Protein AF-A0A067GBR5-F1 (afdb_monomer_lite)

InterPro domains:
  IPR001806 Small GTPase [PF00071] (1-76)
  IPR001806 Small GTPase [PS51421] (1-81)
  IPR027417 P-loop containing nucleoside triphosphate hydrolase [G3DSA:3.40.50.300] (1-81)
  IPR027417 P-loop containing nucleoside triphosphate hydrolase [SSF52540] (1-75)
  IPR050305 Small GTPase superfamily, Rab [PTHR47980] (1-79)

pLDDT: mean 85.99, std 14.59, range [41.09, 97.56]

Organism: Citrus sinensis (NCBI:txid2711)

Structure (mmCIF, N/CA/C/O backbone):
data_AF-A0A067GBR5-F1
#
_entry.id   AF-A0A067GBR5-F1
#
loop_
_atom_site.group_PDB
_atom_site.id
_atom_site.type_symbol
_atom_site.label_atom_id
_atom_site.label_alt_id
_atom_site.label_comp_id
_atom_site.label_asym_id
_atom_site.label_entity_id
_atom_site.label_seq_id
_atom_site.pdbx_PDB_ins_code
_atom_site.Cartn_x
_atom_site.Cartn_y
_atom_site.Cartn_z
_atom_site.occupancy
_atom_site.B_iso_or_equiv
_atom_site.auth_seq_id
_atom_site.auth_comp_id
_atom_site.auth_asym_id
_atom_site.auth_atom_id
_atom_site.pdbx_PDB_model_num
ATOM 1 N N . TY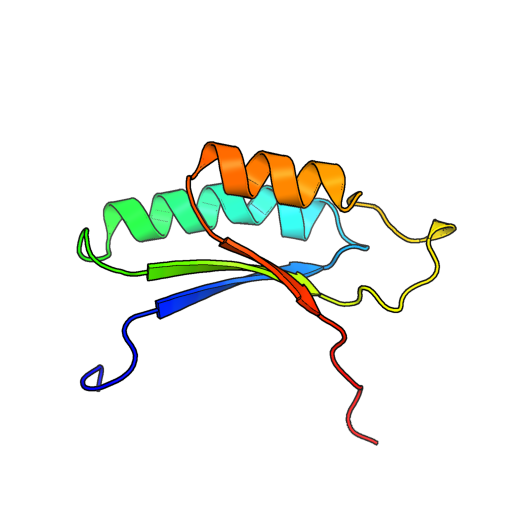R A 1 1 ? -27.273 -7.614 2.143 1.00 49.41 1 TYR A N 1
ATOM 2 C CA . TYR A 1 1 ? -26.391 -8.616 1.510 1.00 49.41 1 TYR A CA 1
ATOM 3 C C . TYR A 1 1 ? -24.961 -8.623 2.089 1.00 49.41 1 TYR A C 1
ATOM 5 O O . TYR A 1 1 ? -24.038 -9.033 1.407 1.00 49.41 1 TYR A O 1
ATOM 13 N N . TYR A 1 2 ? -24.767 -8.267 3.371 1.00 46.19 2 TYR A N 1
ATOM 14 C CA . TYR A 1 2 ? -23.444 -8.210 4.033 1.00 46.19 2 TYR A CA 1
ATOM 15 C C . TYR A 1 2 ? -23.338 -9.130 5.264 1.00 46.19 2 TYR A C 1
ATOM 17 O O . TYR A 1 2 ? -22.563 -8.880 6.181 1.00 46.19 2 TYR A O 1
ATOM 25 N N . ARG A 1 3 ? -24.135 -10.205 5.329 1.00 47.78 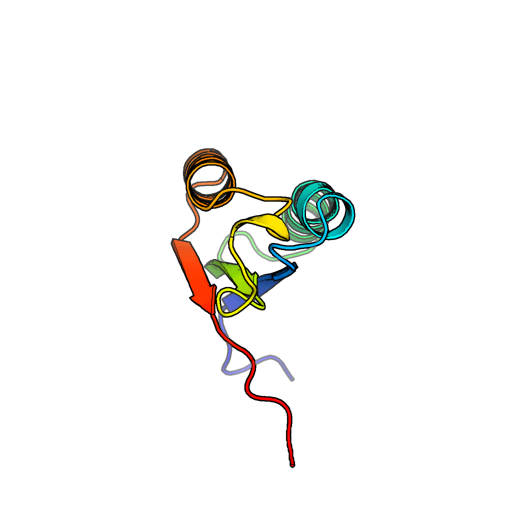3 ARG A N 1
ATOM 26 C CA . ARG A 1 3 ? -23.980 -11.224 6.378 1.00 47.78 3 ARG A CA 1
ATOM 27 C C . ARG A 1 3 ? -22.951 -12.253 5.913 1.00 47.78 3 ARG A C 1
ATOM 29 O O . ARG A 1 3 ? -23.329 -13.242 5.298 1.00 47.78 3 ARG A O 1
ATOM 36 N N . GLY A 1 4 ? -21.668 -11.993 6.173 1.00 54.09 4 GLY A N 1
ATOM 37 C CA . GLY A 1 4 ? -20.638 -13.039 6.114 1.00 54.09 4 GLY A CA 1
ATOM 38 C C . GLY A 1 4 ? -19.208 -12.595 5.802 1.00 54.09 4 GLY A C 1
ATOM 39 O O . GLY A 1 4 ? -18.281 -13.257 6.249 1.00 54.09 4 GLY A O 1
ATOM 40 N N . ALA A 1 5 ? -18.997 -11.481 5.096 1.00 55.16 5 ALA A N 1
ATOM 41 C CA . ALA A 1 5 ? -17.651 -10.985 4.794 1.00 55.16 5 ALA A CA 1
ATOM 42 C C . ALA A 1 5 ? -17.350 -9.711 5.603 1.00 55.16 5 ALA A C 1
ATOM 44 O O . ALA A 1 5 ? -17.943 -8.663 5.365 1.00 55.16 5 ALA A O 1
ATOM 45 N N . MET A 1 6 ? -16.440 -9.827 6.576 1.00 68.19 6 MET A N 1
ATOM 46 C CA . MET A 1 6 ? -16.061 -8.787 7.551 1.00 68.19 6 MET A CA 1
ATOM 47 C C . MET A 1 6 ? -14.770 -8.033 7.172 1.00 68.19 6 MET A C 1
ATOM 49 O O . MET A 1 6 ? -14.045 -7.573 8.058 1.00 68.19 6 MET A O 1
ATOM 53 N N . GLY A 1 7 ? -14.434 -7.952 5.880 1.00 76.06 7 GLY A N 1
ATOM 54 C CA . GLY A 1 7 ? -13.149 -7.412 5.435 1.00 76.06 7 GLY A CA 1
ATOM 55 C C . GLY A 1 7 ? -13.199 -6.672 4.101 1.00 76.06 7 GLY A C 1
ATOM 56 O O . GLY A 1 7 ? -13.923 -7.074 3.193 1.00 76.06 7 GLY A O 1
ATOM 57 N N . ILE A 1 8 ? -12.405 -5.606 3.993 1.00 88.25 8 ILE A N 1
ATOM 58 C CA . ILE A 1 8 ? -12.150 -4.841 2.769 1.00 88.25 8 ILE A CA 1
ATOM 59 C C . ILE A 1 8 ? -10.718 -5.116 2.307 1.00 88.25 8 ILE A C 1
ATOM 61 O O . ILE A 1 8 ? -9.768 -5.013 3.086 1.00 88.25 8 ILE A O 1
ATOM 65 N N . LEU A 1 9 ? -10.574 -5.431 1.023 1.00 91.38 9 LEU A N 1
ATOM 66 C CA . LEU A 1 9 ? -9.289 -5.541 0.341 1.00 91.38 9 LEU A CA 1
ATOM 67 C C . LEU A 1 9 ? -9.029 -4.249 -0.435 1.00 91.38 9 LEU A C 1
ATOM 69 O O . LEU A 1 9 ? -9.811 -3.865 -1.302 1.00 91.38 9 LEU A O 1
ATOM 73 N N . LEU A 1 10 ? -7.926 -3.588 -0.112 1.00 93.81 10 LEU A N 1
ATOM 74 C CA . LEU A 1 10 ? -7.418 -2.401 -0.784 1.00 93.81 10 LEU A CA 1
ATOM 75 C C . LEU A 1 10 ? -6.326 -2.857 -1.745 1.00 93.81 10 LEU A C 1
ATOM 77 O O . LEU A 1 10 ? -5.240 -3.210 -1.304 1.00 93.81 10 LEU A O 1
ATOM 81 N N . VAL A 1 11 ? -6.620 -2.901 -3.042 1.00 95.38 11 VAL A N 1
ATOM 82 C CA . VAL A 1 11 ? -5.694 -3.441 -4.047 1.00 95.38 11 VAL A CA 1
ATOM 83 C C . VAL A 1 11 ? -5.105 -2.307 -4.880 1.00 95.38 11 VAL A C 1
ATOM 85 O O . VAL A 1 11 ? -5.856 -1.495 -5.418 1.00 95.38 11 VAL A O 1
ATOM 88 N N . TYR A 1 12 ? -3.781 -2.274 -5.016 1.00 96.12 12 TYR A N 1
ATOM 89 C CA . TYR A 1 12 ? -3.070 -1.414 -5.967 1.00 96.12 12 TYR A CA 1
ATOM 90 C C . TYR A 1 12 ? -2.196 -2.260 -6.896 1.00 96.12 12 TYR A C 1
ATOM 92 O O . TYR A 1 12 ? -1.974 -3.440 -6.647 1.00 96.12 12 TYR A O 1
ATOM 100 N N . ASP A 1 13 ? -1.714 -1.674 -7.982 1.00 94.88 13 ASP A N 1
ATOM 101 C CA . ASP A 1 13 ? -0.783 -2.301 -8.919 1.00 94.88 13 ASP A CA 1
ATOM 102 C C . ASP A 1 13 ? 0.647 -1.846 -8.599 1.00 94.88 13 ASP A C 1
ATOM 104 O O . ASP A 1 13 ? 0.924 -0.647 -8.561 1.00 94.88 13 ASP A O 1
ATOM 108 N N . VAL A 1 14 ? 1.573 -2.784 -8.374 1.00 95.31 14 VAL A N 1
ATOM 109 C CA . VAL A 1 14 ? 2.967 -2.456 -8.013 1.00 95.31 14 VAL A CA 1
ATOM 110 C C . VAL A 1 14 ? 3.721 -1.698 -9.112 1.00 95.31 14 VAL A C 1
ATOM 112 O O . VAL A 1 14 ? 4.755 -1.083 -8.843 1.00 95.31 14 VAL A O 1
ATOM 115 N N . THR A 1 15 ? 3.209 -1.714 -10.343 1.00 94.69 15 THR A N 1
ATOM 116 C CA . THR A 1 15 ? 3.759 -0.993 -11.500 1.00 94.69 15 THR A CA 1
ATOM 117 C C . 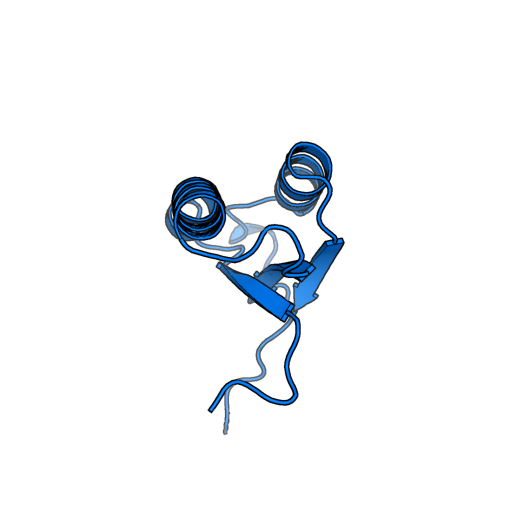THR A 1 15 ? 3.126 0.383 -11.720 1.00 94.69 15 THR A C 1
ATOM 119 O O . THR A 1 15 ? 3.607 1.143 -12.556 1.00 94.69 15 THR A O 1
ATOM 122 N N . ASP A 1 16 ? 2.089 0.742 -10.956 1.00 95.31 16 ASP A N 1
ATOM 123 C CA . ASP A 1 16 ? 1.371 2.012 -11.091 1.00 95.31 16 ASP A CA 1
ATOM 124 C C . ASP A 1 16 ? 1.341 2.781 -9.762 1.00 95.31 16 ASP A C 1
ATOM 126 O O . ASP A 1 16 ? 0.537 2.516 -8.863 1.00 95.31 16 ASP A O 1
ATOM 130 N N . GLU A 1 17 ? 2.192 3.801 -9.656 1.00 94.94 17 GLU A N 1
ATOM 131 C CA . GLU A 1 17 ? 2.255 4.673 -8.483 1.00 94.94 17 GLU A CA 1
ATOM 132 C C . GLU A 1 17 ? 0.959 5.473 -8.253 1.00 94.94 17 GLU A C 1
ATOM 134 O O . GLU A 1 17 ? 0.609 5.762 -7.105 1.00 94.94 17 GLU A O 1
ATOM 139 N N . SER A 1 18 ? 0.201 5.795 -9.306 1.00 96.06 18 SER A N 1
ATOM 140 C CA . SER A 1 18 ? -1.088 6.479 -9.161 1.00 96.06 18 SER A CA 1
ATOM 141 C C . SER A 1 18 ? -2.094 5.589 -8.433 1.00 96.06 18 SER A C 1
ATOM 143 O O . SER A 1 18 ? -2.763 6.041 -7.498 1.00 96.06 18 SER A O 1
ATOM 145 N N . SER A 1 19 ? -2.139 4.300 -8.789 1.00 95.81 19 SER A N 1
ATOM 146 C CA . SER A 1 19 ? -2.989 3.314 -8.112 1.00 95.81 19 SER A CA 1
ATOM 147 C C . SER A 1 19 ? -2.678 3.217 -6.613 1.00 95.81 19 SER A C 1
ATOM 149 O O . SER A 1 19 ? -3.596 3.172 -5.793 1.00 95.81 19 SER A O 1
ATOM 151 N N . PHE A 1 20 ? -1.396 3.288 -6.244 1.00 96.62 20 PHE A N 1
ATOM 152 C CA . PHE A 1 20 ? -0.951 3.287 -4.853 1.00 96.62 20 PHE A CA 1
ATOM 153 C C . PHE A 1 20 ? -1.340 4.569 -4.113 1.00 96.62 20 PHE A C 1
ATOM 155 O O . PHE A 1 20 ? -1.872 4.512 -3.005 1.00 96.62 20 PHE A O 1
ATOM 162 N N . ASN A 1 21 ? -1.154 5.734 -4.735 1.00 94.88 21 ASN A N 1
ATOM 163 C CA . ASN A 1 21 ? -1.531 7.015 -4.133 1.00 94.88 21 ASN A CA 1
ATOM 164 C C . ASN A 1 21 ? -3.040 7.102 -3.850 1.00 94.88 21 ASN A C 1
ATOM 166 O O . ASN A 1 21 ? -3.455 7.701 -2.854 1.00 94.88 21 ASN A O 1
ATOM 170 N N . ASN A 1 22 ? -3.863 6.445 -4.670 1.00 95.06 22 ASN A N 1
ATOM 171 C CA . ASN A 1 22 ? -5.307 6.387 -4.463 1.00 95.06 22 ASN A CA 1
ATOM 172 C C . ASN A 1 22 ? -5.713 5.606 -3.202 1.00 95.06 22 ASN A C 1
ATOM 174 O O . ASN A 1 22 ? -6.783 5.879 -2.656 1.00 95.06 22 ASN A O 1
ATOM 178 N N . ILE A 1 23 ? -4.880 4.692 -2.687 1.00 95.56 23 ILE A N 1
ATOM 179 C CA . ILE A 1 23 ? -5.192 3.900 -1.483 1.00 95.56 23 ILE A CA 1
ATOM 180 C C . ILE A 1 23 ? -5.494 4.794 -0.278 1.00 95.56 23 ILE A C 1
ATOM 182 O O . ILE A 1 23 ? -6.444 4.527 0.454 1.00 95.56 23 ILE A O 1
ATOM 186 N N . ARG A 1 24 ? -4.764 5.900 -0.100 1.00 92.56 24 ARG A N 1
ATOM 187 C CA . ARG A 1 24 ? -5.003 6.843 1.009 1.00 92.56 24 ARG A CA 1
ATOM 188 C C . ARG A 1 24 ? -6.395 7.469 0.955 1.00 92.56 24 ARG A C 1
ATOM 190 O O . ARG A 1 24 ? -7.049 7.627 1.985 1.00 92.56 24 ARG A O 1
ATOM 197 N N . ASN A 1 25 ? -6.867 7.791 -0.247 1.00 92.81 25 ASN A N 1
ATOM 198 C CA . ASN A 1 25 ? -8.214 8.322 -0.449 1.00 92.81 25 ASN A CA 1
ATOM 199 C C . ASN A 1 25 ? -9.271 7.251 -0.154 1.00 92.81 25 ASN A C 1
ATOM 201 O O . ASN A 1 25 ? -10.275 7.540 0.493 1.00 92.81 25 ASN A O 1
ATOM 205 N N . TRP A 1 26 ? -9.022 6.004 -0.561 1.00 91.94 26 TRP A N 1
ATOM 206 C CA . TRP A 1 26 ? -9.910 4.884 -0.253 1.00 91.94 26 TRP A CA 1
ATOM 207 C C . TRP A 1 26 ? -10.008 4.608 1.245 1.00 91.94 26 TRP A C 1
ATOM 209 O O . TRP A 1 26 ? -11.118 4.453 1.747 1.00 91.94 26 TRP A O 1
ATOM 219 N N . ILE A 1 27 ? -8.886 4.605 1.969 1.00 89.88 27 ILE A N 1
ATOM 220 C CA . ILE A 1 27 ? -8.877 4.426 3.427 1.00 89.88 27 ILE A CA 1
ATOM 221 C C . ILE A 1 27 ? -9.720 5.510 4.102 1.00 89.88 27 ILE A C 1
ATOM 223 O O . ILE A 1 27 ? -10.631 5.179 4.856 1.00 89.88 27 ILE A O 1
ATOM 227 N N . ARG A 1 28 ? -9.506 6.782 3.746 1.00 89.69 28 ARG A N 1
ATOM 228 C CA . ARG A 1 28 ? -10.303 7.907 4.263 1.00 89.69 28 ARG A CA 1
ATOM 229 C C . ARG A 1 28 ? -11.796 7.751 3.988 1.00 89.69 28 ARG A C 1
ATOM 231 O O . ARG A 1 28 ? -12.614 7.982 4.873 1.00 89.69 28 ARG A O 1
ATOM 238 N N . ASN A 1 29 ? -12.163 7.335 2.778 1.00 87.88 29 ASN A N 1
ATOM 239 C CA . ASN A 1 29 ? -13.564 7.111 2.427 1.00 87.88 29 ASN A CA 1
ATOM 240 C C . ASN A 1 29 ? -14.180 5.972 3.249 1.00 87.88 29 ASN A C 1
ATOM 242 O O . ASN A 1 29 ? -15.337 6.073 3.652 1.00 87.88 29 ASN A O 1
ATOM 246 N N . ILE A 1 30 ? -13.421 4.906 3.516 1.00 86.25 30 ILE A N 1
ATOM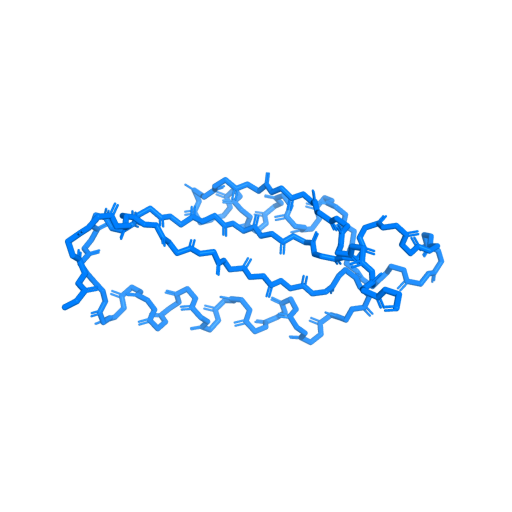 247 C CA . ILE A 1 30 ? -13.869 3.791 4.356 1.00 86.25 30 ILE A CA 1
ATOM 248 C C . ILE A 1 30 ? -14.063 4.261 5.798 1.00 86.25 30 ILE A C 1
ATOM 250 O O . ILE A 1 30 ? -15.102 3.974 6.378 1.00 86.25 30 ILE A O 1
ATOM 254 N N . GLU A 1 31 ? -13.116 5.010 6.360 1.00 84.12 31 GLU A N 1
ATOM 255 C CA . GLU A 1 31 ? -13.213 5.550 7.725 1.00 84.12 31 GLU A CA 1
ATOM 256 C C . GLU A 1 31 ? -14.408 6.494 7.910 1.00 84.12 31 GLU A C 1
ATOM 258 O O . GLU A 1 31 ? -14.977 6.557 8.993 1.00 84.12 31 GLU A O 1
ATOM 263 N N . GLN A 1 32 ? -14.828 7.201 6.858 1.00 85.56 32 GLN A N 1
ATOM 264 C CA . GLN A 1 32 ? -15.984 8.102 6.915 1.00 85.56 32 GLN A CA 1
ATOM 265 C C . GLN A 1 32 ? -17.343 7.396 6.813 1.00 85.56 32 GLN A C 1
ATOM 267 O O . GLN A 1 32 ? -18.336 7.928 7.307 1.00 85.56 32 GLN A O 1
ATOM 272 N N . HIS A 1 33 ? -17.421 6.243 6.140 1.00 79.94 33 HIS A N 1
ATOM 273 C CA . HIS A 1 33 ? -18.704 5.639 5.745 1.00 79.94 33 HIS A CA 1
ATOM 274 C C . HIS A 1 33 ? -18.925 4.213 6.266 1.00 79.94 33 HIS A C 1
ATOM 276 O O . HIS A 1 33 ? -20.056 3.724 6.234 1.00 79.94 33 HIS A O 1
ATOM 282 N N . ALA A 1 34 ? -17.875 3.517 6.701 1.00 75.50 34 ALA A N 1
ATOM 283 C CA . ALA A 1 34 ? -17.961 2.151 7.202 1.00 75.50 34 ALA A CA 1
ATOM 284 C C . ALA A 1 34 ? -17.964 2.116 8.733 1.00 75.50 34 ALA A C 1
ATOM 286 O O . ALA A 1 34 ? -17.485 3.025 9.400 1.00 75.50 34 ALA A O 1
ATOM 287 N N . SER A 1 35 ? -18.493 1.032 9.299 1.00 69.62 35 SER A N 1
ATOM 288 C CA . SER A 1 35 ? -18.411 0.784 10.739 1.00 69.62 35 SER A CA 1
ATOM 289 C C . SER A 1 35 ? -16.951 0.619 11.181 1.00 69.62 35 SER A C 1
ATOM 291 O O . SER A 1 35 ? -16.172 -0.032 10.481 1.00 69.62 35 SER A O 1
ATOM 293 N N . ASP A 1 36 ? -16.612 1.109 12.376 1.00 66.75 36 ASP A N 1
ATOM 294 C CA . ASP A 1 36 ? -15.243 1.108 12.928 1.00 66.75 36 ASP A CA 1
ATOM 295 C C . ASP A 1 36 ? -14.554 -0.272 12.910 1.00 66.75 36 ASP A C 1
ATOM 297 O O . ASP A 1 36 ? -13.333 -0.375 12.818 1.00 66.75 36 ASP A O 1
ATOM 301 N N . ASN A 1 37 ? -15.337 -1.353 12.924 1.00 69.62 37 ASN A N 1
ATOM 302 C CA . ASN A 1 37 ? -14.862 -2.733 13.031 1.00 69.62 37 ASN A CA 1
ATOM 303 C C . ASN A 1 37 ? -14.619 -3.463 11.698 1.00 69.62 37 ASN A C 1
ATOM 305 O O . ASN A 1 37 ? -14.505 -4.692 11.677 1.00 69.62 37 ASN A O 1
ATOM 309 N N . VAL A 1 38 ? -14.560 -2.758 10.567 1.00 80.44 38 VAL A N 1
ATOM 310 C CA . VAL A 1 38 ? -14.237 -3.413 9.293 1.00 80.44 38 VAL A CA 1
ATOM 311 C C . VAL A 1 38 ? -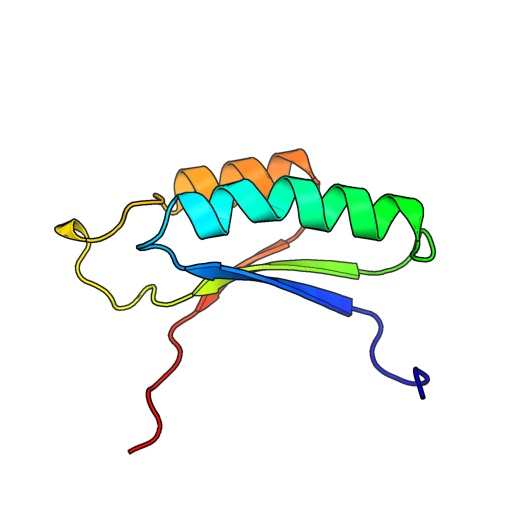12.737 -3.699 9.209 1.00 80.44 38 VAL A C 1
ATOM 313 O O . VAL A 1 38 ? -11.917 -2.775 9.226 1.00 80.44 38 VAL A O 1
ATOM 316 N N . ASN A 1 39 ? -12.378 -4.983 9.075 1.00 84.44 39 ASN A N 1
ATOM 317 C CA . ASN A 1 39 ? -10.995 -5.395 8.841 1.00 84.44 39 ASN A CA 1
ATOM 318 C C . ASN A 1 39 ? -10.536 -4.913 7.465 1.00 84.44 39 ASN A C 1
ATOM 320 O O . ASN A 1 39 ? -11.270 -5.021 6.485 1.00 84.44 39 ASN A O 1
ATOM 324 N N . LYS A 1 40 ? -9.309 -4.410 7.374 1.00 89.31 40 LYS A N 1
ATOM 325 C CA . LYS A 1 40 ? -8.742 -3.880 6.131 1.00 89.31 40 LYS A CA 1
ATOM 326 C C . LYS A 1 40 ? -7.437 -4.606 5.835 1.00 89.31 40 LYS A C 1
ATOM 328 O O . LYS A 1 40 ? -6.665 -4.898 6.749 1.00 89.31 40 LYS A O 1
ATOM 333 N N . VAL A 1 41 ? -7.205 -4.908 4.565 1.00 93.31 41 VAL A N 1
ATOM 334 C CA . VAL A 1 41 ? -5.975 -5.547 4.092 1.00 93.31 41 VAL A CA 1
ATOM 335 C C . VAL A 1 41 ? -5.513 -4.830 2.832 1.00 93.31 41 VAL A C 1
ATOM 337 O O . VAL A 1 41 ? -6.287 -4.693 1.888 1.00 93.31 41 VAL A O 1
ATOM 340 N N . LEU A 1 42 ? -4.263 -4.377 2.824 1.00 96.44 42 LEU A N 1
ATOM 341 C CA . LEU A 1 42 ? -3.597 -3.811 1.659 1.00 96.44 42 LEU A CA 1
ATOM 342 C C . LEU A 1 42 ? -2.990 -4.930 0.814 1.00 96.44 42 LEU A C 1
ATOM 344 O O . LEU A 1 42 ? -2.344 -5.836 1.340 1.00 96.44 42 LEU A O 1
ATOM 348 N N . VAL A 1 43 ? -3.177 -4.851 -0.499 1.00 96.69 43 VAL A N 1
ATOM 349 C CA . VAL A 1 43 ? -2.679 -5.835 -1.454 1.00 96.69 43 VAL A CA 1
ATOM 350 C C . VAL A 1 43 ? -1.967 -5.142 -2.613 1.00 96.69 43 VAL A C 1
ATOM 352 O O . VAL A 1 43 ? -2.589 -4.396 -3.366 1.00 96.69 43 VAL A O 1
ATOM 355 N N . GLY A 1 44 ? -0.674 -5.419 -2.781 1.00 95.88 44 GLY A N 1
ATOM 356 C CA . GLY A 1 44 ? 0.081 -5.055 -3.981 1.00 95.88 44 GLY A CA 1
ATOM 357 C C . GLY A 1 44 ? -0.060 -6.142 -5.046 1.00 95.88 44 GLY A C 1
ATOM 358 O O . GLY A 1 44 ? 0.430 -7.251 -4.866 1.00 95.88 44 GLY A O 1
ATOM 359 N N . ASN A 1 45 ? -0.756 -5.860 -6.140 1.00 93.62 45 ASN A N 1
ATOM 360 C CA . ASN A 1 45 ? -0.986 -6.792 -7.243 1.00 93.62 45 ASN A CA 1
ATOM 361 C C . ASN A 1 45 ? 0.091 -6.673 -8.331 1.00 93.62 45 ASN A C 1
ATOM 363 O O . ASN A 1 45 ? 0.705 -5.619 -8.480 1.00 93.62 45 ASN A O 1
ATOM 367 N N . LYS A 1 46 ? 0.235 -7.725 -9.146 1.00 90.00 46 LYS A N 1
ATOM 368 C CA . LYS A 1 46 ? 1.224 -7.866 -10.232 1.00 90.00 46 LYS A CA 1
ATOM 369 C C . LYS A 1 46 ? 2.670 -7.938 -9.742 1.00 90.00 46 LYS A C 1
ATOM 371 O O . LYS A 1 46 ? 3.586 -7.459 -10.406 1.00 90.00 46 LYS A O 1
ATOM 376 N N . ALA A 1 47 ? 2.874 -8.543 -8.575 1.00 88.06 47 ALA A N 1
ATOM 377 C CA . ALA A 1 47 ? 4.199 -8.717 -7.985 1.00 88.06 47 ALA A CA 1
ATOM 378 C C . ALA A 1 47 ? 5.141 -9.624 -8.808 1.00 88.06 47 ALA A C 1
ATOM 380 O O . ALA A 1 47 ? 6.327 -9.697 -8.509 1.00 88.06 47 ALA A O 1
ATOM 381 N N . ASP A 1 48 ? 4.622 -10.298 -9.839 1.00 89.12 48 ASP A N 1
ATOM 382 C CA . ASP A 1 48 ? 5.361 -11.088 -10.828 1.00 89.12 48 ASP A CA 1
ATOM 383 C C . ASP A 1 48 ? 6.043 -10.242 -11.914 1.00 89.12 48 ASP A C 1
ATOM 385 O O . ASP A 1 48 ? 6.875 -10.759 -12.661 1.00 89.12 48 ASP A O 1
ATOM 389 N N . MET A 1 49 ? 5.690 -8.960 -12.034 1.00 87.12 49 MET A N 1
ATOM 390 C CA . MET A 1 49 ? 6.323 -8.067 -12.998 1.00 87.12 49 MET A CA 1
ATOM 391 C C . MET A 1 49 ? 7.808 -7.885 -12.691 1.00 87.12 49 MET A C 1
ATOM 393 O O . MET A 1 49 ? 8.230 -7.876 -11.538 1.00 87.12 49 MET A O 1
ATOM 397 N N . ASP A 1 50 ? 8.590 -7.692 -13.753 1.00 89.19 50 ASP A N 1
ATOM 398 C CA . ASP A 1 50 ? 10.017 -7.396 -13.649 1.00 89.19 50 ASP A CA 1
ATOM 399 C C . ASP A 1 50 ? 10.267 -6.217 -12.695 1.00 89.19 50 ASP A C 1
ATOM 401 O O . ASP A 1 50 ? 9.582 -5.194 -12.776 1.00 89.19 50 ASP A O 1
ATOM 405 N N . GLU A 1 51 ? 11.266 -6.349 -11.822 1.00 87.75 51 GLU A N 1
ATOM 406 C CA . GLU A 1 51 ? 11.590 -5.347 -10.802 1.00 87.75 51 GLU A CA 1
ATOM 407 C C . GLU A 1 51 ? 11.903 -3.973 -11.422 1.00 87.75 51 GLU A C 1
ATOM 409 O O . GLU A 1 51 ? 11.589 -2.942 -10.835 1.00 87.75 51 GLU A O 1
ATOM 414 N N . SER A 1 52 ? 12.419 -3.926 -12.657 1.00 92.12 52 SER A N 1
ATOM 415 C CA . SER A 1 52 ? 12.633 -2.670 -13.394 1.00 92.12 52 SER A CA 1
ATOM 416 C C . SER A 1 52 ? 11.340 -1.925 -13.749 1.00 92.12 52 SER A C 1
ATOM 418 O O . SER A 1 52 ? 11.373 -0.723 -14.009 1.00 92.12 52 SER A O 1
ATOM 420 N N . LYS A 1 53 ? 10.197 -2.619 -13.767 1.00 89.88 53 LYS A N 1
ATOM 421 C CA . LYS A 1 53 ? 8.865 -2.048 -14.023 1.00 89.88 53 LYS A CA 1
ATOM 422 C C . LYS A 1 53 ? 8.120 -1.704 -12.737 1.00 89.88 53 LYS A C 1
ATOM 424 O O . LYS A 1 53 ? 7.025 -1.145 -12.804 1.00 89.88 53 LYS A O 1
ATOM 429 N N . ARG A 1 54 ? 8.674 -2.052 -11.575 1.00 93.75 54 ARG A N 1
ATOM 430 C CA . ARG A 1 54 ? 8.059 -1.775 -10.282 1.00 93.75 54 ARG A CA 1
ATOM 431 C C . ARG A 1 54 ? 8.174 -0.282 -9.973 1.00 93.75 54 ARG A C 1
ATOM 433 O O . ARG A 1 54 ? 9.257 0.242 -9.739 1.00 93.75 54 ARG A O 1
ATOM 440 N N . ALA A 1 55 ? 7.031 0.398 -9.941 1.00 95.94 55 ALA A N 1
ATOM 441 C CA . ALA A 1 55 ? 6.932 1.799 -9.532 1.00 95.94 55 ALA A CA 1
ATOM 442 C C . ALA A 1 55 ? 6.790 1.940 -8.006 1.00 95.94 55 ALA A C 1
ATOM 444 O O . ALA A 1 55 ? 7.109 2.978 -7.426 1.00 95.94 55 ALA A O 1
ATOM 445 N N . VAL A 1 56 ? 6.307 0.887 -7.340 1.00 96.00 56 VAL A N 1
ATOM 446 C CA . VAL A 1 56 ? 6.055 0.864 -5.899 1.00 96.00 56 VAL A CA 1
ATOM 447 C C . VAL A 1 56 ? 6.870 -0.260 -5.255 1.00 96.00 56 VAL A C 1
ATOM 449 O O . VAL A 1 56 ? 6.487 -1.433 -5.346 1.00 96.00 56 VAL A O 1
ATOM 452 N N . PRO A 1 57 ? 7.987 0.076 -4.581 1.00 95.38 57 PRO A N 1
ATOM 453 C CA . PRO A 1 57 ? 8.764 -0.888 -3.812 1.00 95.38 57 PRO A CA 1
ATOM 454 C C . PRO A 1 57 ? 7.912 -1.555 -2.731 1.00 95.38 57 PRO A C 1
ATOM 456 O O . PRO A 1 57 ? 7.088 -0.895 -2.093 1.00 95.38 57 PRO A O 1
ATOM 459 N N . THR A 1 58 ? 8.158 -2.834 -2.452 1.00 94.88 58 THR A N 1
ATOM 460 C CA . THR A 1 58 ? 7.463 -3.577 -1.385 1.00 94.88 58 THR A CA 1
ATOM 461 C C . THR A 1 58 ? 7.584 -2.876 -0.028 1.00 94.88 58 THR A C 1
ATOM 463 O O . THR A 1 58 ? 6.620 -2.818 0.730 1.00 94.88 58 THR A O 1
ATOM 466 N N . SER A 1 59 ? 8.731 -2.246 0.254 1.00 96.38 59 SER A N 1
ATOM 467 C CA . SER A 1 59 ? 8.950 -1.446 1.468 1.00 96.38 59 SER A CA 1
ATOM 468 C C . SER A 1 59 ? 8.010 -0.241 1.581 1.00 96.38 59 SER A C 1
ATOM 470 O O . SER A 1 59 ? 7.580 0.093 2.681 1.00 96.38 59 SER A O 1
ATOM 472 N N . LYS A 1 60 ? 7.644 0.388 0.457 1.00 96.62 60 LYS A N 1
ATOM 473 C CA . LYS A 1 60 ? 6.681 1.499 0.414 1.00 96.62 60 LYS A CA 1
ATOM 474 C C . LYS A 1 60 ? 5.261 1.003 0.703 1.00 96.62 60 LYS A C 1
ATOM 476 O O . LYS A 1 60 ? 4.529 1.664 1.435 1.00 96.62 60 LYS A O 1
ATOM 481 N N . GLY A 1 61 ? 4.904 -0.175 0.182 1.00 95.94 61 GLY A N 1
ATOM 482 C CA . GLY A 1 61 ? 3.655 -0.868 0.517 1.00 95.94 61 GLY A CA 1
ATOM 483 C C . GLY A 1 61 ? 3.558 -1.213 2.003 1.00 95.94 61 GLY A C 1
ATOM 484 O O . GLY A 1 61 ? 2.571 -0.868 2.651 1.00 95.94 61 GLY A O 1
ATOM 485 N N . GLN A 1 62 ? 4.618 -1.806 2.560 1.00 97.31 62 GLN A N 1
ATOM 486 C CA . GLN A 1 62 ? 4.694 -2.148 3.981 1.00 97.31 62 GLN A CA 1
ATOM 487 C C . GLN A 1 62 ? 4.607 -0.906 4.877 1.00 97.31 62 GLN A C 1
ATOM 489 O O . GLN A 1 62 ? 3.809 -0.888 5.806 1.00 97.31 62 GLN A O 1
ATOM 494 N N . ALA A 1 63 ? 5.345 0.161 4.557 1.00 97.56 63 ALA A N 1
ATOM 495 C CA . ALA A 1 63 ? 5.307 1.403 5.328 1.00 97.56 63 ALA A CA 1
ATOM 496 C C . ALA A 1 63 ? 3.901 2.025 5.375 1.00 97.56 63 ALA A C 1
ATOM 498 O O . ALA A 1 63 ? 3.483 2.512 6.422 1.00 97.56 63 ALA A O 1
ATOM 499 N N . LEU A 1 64 ? 3.151 1.980 4.267 1.00 95.94 64 LEU A N 1
ATOM 500 C CA . LEU A 1 64 ? 1.762 2.446 4.243 1.00 95.94 64 LEU A CA 1
ATOM 501 C C . LEU A 1 64 ? 0.852 1.558 5.099 1.00 95.94 64 LEU A C 1
ATOM 503 O O . LEU A 1 64 ? -0.043 2.046 5.779 1.00 95.94 64 LEU A O 1
ATOM 507 N N . ALA A 1 65 ? 1.061 0.246 5.064 1.00 95.69 65 ALA A N 1
ATOM 508 C CA . ALA A 1 65 ? 0.282 -0.678 5.872 1.00 95.69 65 ALA A CA 1
ATOM 509 C C . ALA A 1 65 ? 0.524 -0.473 7.373 1.00 95.69 65 ALA A C 1
ATOM 511 O O . ALA A 1 65 ? -0.437 -0.440 8.140 1.00 95.69 65 ALA A O 1
ATOM 512 N N . ASP A 1 66 ? 1.780 -0.246 7.761 1.00 96.19 66 ASP A N 1
ATOM 513 C CA . ASP A 1 66 ? 2.172 0.078 9.131 1.00 96.19 66 ASP A CA 1
ATOM 514 C C . ASP A 1 66 ? 1.589 1.433 9.573 1.00 96.19 66 ASP A C 1
ATOM 516 O O . ASP A 1 66 ? 1.079 1.538 10.688 1.00 96.19 66 ASP A O 1
ATOM 520 N N . GLU A 1 67 ? 1.583 2.444 8.688 1.00 95.19 67 GLU A N 1
ATOM 521 C CA . GLU A 1 67 ? 0.980 3.771 8.924 1.00 95.19 67 GLU A CA 1
ATOM 522 C C . GLU A 1 67 ? -0.499 3.665 9.331 1.00 95.19 67 GLU A C 1
ATOM 524 O O . GLU A 1 67 ? -0.942 4.352 10.250 1.00 95.19 67 GLU A O 1
ATOM 529 N N . TYR A 1 68 ? -1.256 2.777 8.681 1.00 91.69 68 TYR A N 1
ATOM 530 C CA . TYR A 1 68 ? -2.685 2.581 8.945 1.00 91.69 68 TYR A CA 1
ATOM 531 C C . TYR A 1 68 ? -2.998 1.390 9.864 1.00 91.69 68 TYR A C 1
ATOM 533 O O . TYR A 1 68 ? -4.170 1.106 10.116 1.00 91.69 68 TYR A O 1
ATOM 541 N N . GLY A 1 69 ? -1.983 0.673 10.357 1.00 92.44 69 GLY A N 1
ATOM 542 C CA . GLY A 1 69 ? -2.162 -0.510 11.203 1.00 92.44 69 GLY A CA 1
ATOM 543 C C . GLY A 1 69 ? -2.924 -1.656 10.521 1.00 92.44 69 GLY A C 1
ATOM 544 O O . GLY A 1 69 ? -3.678 -2.376 11.178 1.00 92.44 69 GLY A O 1
ATOM 545 N N . ILE A 1 70 ? -2.767 -1.819 9.205 1.00 92.94 70 ILE A N 1
ATOM 546 C CA . ILE A 1 70 ? -3.442 -2.851 8.402 1.00 92.94 70 ILE A CA 1
ATOM 547 C C . ILE A 1 70 ? -2.450 -3.911 7.922 1.00 92.94 70 ILE A C 1
ATOM 549 O O . ILE A 1 70 ? -1.248 -3.682 7.852 1.00 92.94 70 ILE A O 1
ATOM 553 N N . LYS A 1 71 ? -2.941 -5.104 7.568 1.00 94.00 71 LYS A N 1
ATOM 554 C CA . LYS A 1 71 ? -2.075 -6.158 7.013 1.00 94.00 71 LYS A CA 1
ATOM 555 C C . LYS A 1 71 ? -1.723 -5.853 5.560 1.00 94.00 71 LYS A C 1
ATOM 557 O O . LYS A 1 71 ? -2.583 -5.373 4.824 1.00 94.00 71 LYS A O 1
ATOM 562 N N . PHE A 1 72 ? -0.512 -6.211 5.146 1.00 96.44 72 PHE A N 1
ATOM 563 C CA . PHE A 1 72 ? -0.044 -6.099 3.766 1.00 96.44 72 PHE A CA 1
ATOM 564 C C . PHE A 1 72 ? 0.308 -7.460 3.181 1.00 96.44 72 PHE A C 1
ATOM 566 O O . PHE A 1 72 ? 0.924 -8.289 3.850 1.00 96.44 72 PHE A O 1
ATOM 573 N N . PHE A 1 73 ? -0.072 -7.668 1.924 1.00 95.62 73 PHE A N 1
ATOM 574 C CA . PHE A 1 73 ? 0.336 -8.814 1.125 1.00 95.62 73 PHE A CA 1
ATOM 575 C C . PHE A 1 73 ? 0.656 -8.365 -0.299 1.00 95.62 73 PHE A C 1
ATOM 577 O O . PHE A 1 73 ? 0.031 -7.447 -0.824 1.00 95.62 73 PHE A O 1
ATOM 584 N N . GLU A 1 74 ? 1.581 -9.050 -0.958 1.00 93.50 74 GLU A N 1
ATOM 585 C CA . GLU A 1 74 ? 1.717 -8.965 -2.409 1.00 93.50 74 GLU A CA 1
ATOM 586 C C . GLU A 1 74 ? 1.067 -10.190 -3.055 1.00 93.50 74 GLU A C 1
ATOM 588 O O . GLU A 1 74 ? 1.087 -11.293 -2.505 1.00 93.50 74 GLU A O 1
ATOM 593 N N . THR A 1 75 ? 0.440 -9.989 -4.209 1.00 91.31 75 THR A N 1
ATOM 594 C CA . THR A 1 75 ? -0.235 -11.046 -4.955 1.00 91.31 75 THR A CA 1
ATOM 595 C C . THR A 1 75 ? 0.094 -10.970 -6.437 1.00 91.31 75 THR A C 1
ATOM 597 O O . THR A 1 75 ? 0.435 -9.917 -6.983 1.00 91.31 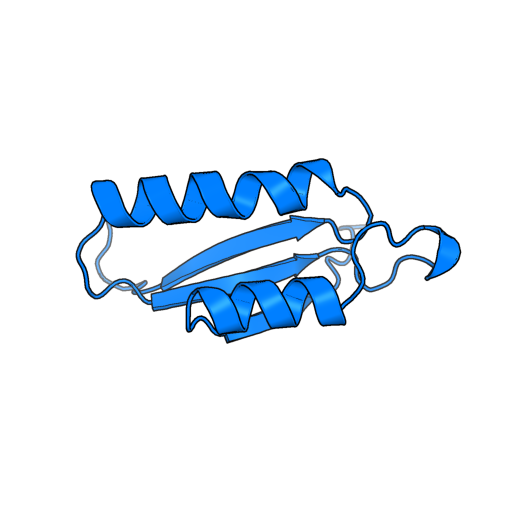75 THR A O 1
ATOM 600 N N . VAL A 1 76 ? -0.040 -12.117 -7.090 1.00 87.31 76 VAL A N 1
ATOM 601 C CA . VAL A 1 76 ? 0.090 -12.266 -8.533 1.00 87.31 76 VAL A CA 1
ATOM 602 C C . VAL A 1 76 ? -1.283 -12.672 -9.052 1.00 87.31 76 VAL A C 1
ATOM 604 O O . VAL A 1 76 ? -1.801 -13.738 -8.722 1.00 87.31 76 VAL A O 1
ATOM 607 N N . MET A 1 77 ? -1.935 -11.804 -9.822 1.00 69.75 77 MET A N 1
ATOM 608 C CA . MET A 1 77 ? -3.141 -12.210 -10.535 1.00 69.75 77 MET A CA 1
ATOM 609 C C . MET A 1 77 ? -2.726 -12.951 -11.798 1.00 69.75 77 MET A C 1
ATOM 611 O O . MET A 1 77 ? -2.325 -12.345 -12.790 1.00 69.75 77 MET A O 1
ATOM 615 N N . GLN A 1 78 ? -2.843 -14.276 -11.759 1.00 55.97 78 GLN A N 1
ATOM 616 C CA . GLN A 1 78 ? -2.691 -15.116 -12.937 1.00 55.97 78 GLN A CA 1
ATOM 617 C C . GLN A 1 78 ? -3.743 -14.692 -13.971 1.00 55.97 78 GLN A C 1
ATOM 619 O O . GLN A 1 78 ? -4.945 -14.792 -13.717 1.00 55.97 78 GLN A O 1
ATOM 624 N N . ARG A 1 79 ? -3.305 -14.165 -15.123 1.00 56.41 79 ARG A N 1
ATOM 625 C CA . ARG A 1 79 ? -4.208 -13.893 -16.250 1.00 56.41 79 ARG A CA 1
ATOM 626 C C . ARG A 1 79 ? -4.959 -15.186 -16.587 1.00 56.41 79 ARG A C 1
ATOM 628 O O . ARG A 1 79 ? -4.325 -16.222 -16.774 1.00 56.41 79 ARG A O 1
ATOM 635 N N . GLN A 1 80 ? -6.291 -15.114 -16.647 1.00 47.12 80 GLN A N 1
ATOM 636 C CA . GLN A 1 80 ? -7.098 -16.172 -17.253 1.00 47.12 80 GLN A CA 1
ATOM 637 C C . GLN A 1 80 ? -6.617 -16.362 -18.697 1.00 47.12 80 GLN A C 1
ATOM 639 O O . GLN A 1 80 ? -6.430 -15.377 -19.417 1.00 47.12 80 GLN A O 1
ATOM 644 N N . ILE A 1 81 ? -6.340 -17.621 -19.032 1.00 41.09 81 ILE A N 1
ATOM 645 C CA . ILE A 1 81 ? -5.987 -18.107 -20.369 1.00 41.09 81 ILE A CA 1
ATOM 646 C C . ILE A 1 81 ? -7.188 -17.910 -21.295 1.00 41.09 81 ILE A C 1
ATOM 648 O O . ILE A 1 81 ? -8.319 -18.157 -20.817 1.00 41.09 81 ILE A O 1
#

Sequence (81 aa):
YYRGAMGILLVYDVTDESSFNNIRNWIRNIEQHASDNVNKVLVGNKADMDESKRAVPTSKGQALADEYGIKFFETVMQRQI

Radius of gyration: 13.54 Å; chains: 1; bounding box: 39×26×33 Å

Foldseek 3Di:
DPPPQQEDEQEAEQLDVVSVVCSVVVVVVCVVPPDPRRAYEYEHEQPVDDPVSGPHDVVNQVVVCVVVVHHYDYYYDDPDD

Secondary structure (DSSP, 8-state):
--SS--EEEEEEETT-HHHHHHHHHHHHHHHHHS-TT-EEEEEEE-TTS-GGG-SS-HHHHHHHHHHTT-EEEEE------